Protein AF-A0ABD3J8M2-F1 (afdb_monomer_lite)

Organism: Eucalyptus globulus (NCBI:txid34317)

Structure (mmCIF, N/CA/C/O backbone):
data_AF-A0ABD3J8M2-F1
#
_entry.id   AF-A0ABD3J8M2-F1
#
loop_
_atom_site.group_PDB
_atom_site.id
_atom_site.type_symbol
_atom_site.label_atom_id
_atom_site.label_alt_id
_atom_site.label_comp_id
_atom_site.label_asym_id
_atom_site.label_entity_id
_atom_site.label_seq_id
_atom_site.pdbx_PDB_ins_code
_atom_site.Cartn_x
_atom_site.Cartn_y
_atom_site.Cartn_z
_atom_site.occupancy
_atom_site.B_iso_or_equiv
_atom_site.auth_seq_id
_atom_site.auth_comp_id
_atom_site.auth_asym_id
_atom_site.auth_atom_id
_atom_site.pdbx_PDB_model_num
ATOM 1 N N . MET A 1 1 ? -14.247 -2.137 -22.113 1.00 40.03 1 MET A N 1
ATOM 2 C CA . MET A 1 1 ? -12.900 -1.775 -21.619 1.00 40.03 1 MET A CA 1
ATOM 3 C C . MET A 1 1 ? -12.803 -2.331 -20.205 1.00 40.03 1 MET A C 1
ATOM 5 O O . MET A 1 1 ? -13.602 -1.915 -19.379 1.00 40.03 1 MET A O 1
ATOM 9 N N . LEU A 1 2 ? -11.979 -3.353 -19.952 1.00 41.72 2 LEU A N 1
ATOM 10 C CA . LEU A 1 2 ? -11.816 -3.893 -18.592 1.00 41.72 2 LEU A CA 1
ATOM 11 C C . LEU A 1 2 ? -11.031 -2.890 -17.732 1.00 41.72 2 LEU A C 1
ATOM 13 O O . LEU A 1 2 ? -10.096 -2.266 -18.231 1.00 41.72 2 LEU A O 1
ATOM 17 N N . CYS A 1 3 ? -11.416 -2.726 -16.464 1.00 43.94 3 CYS A N 1
ATOM 18 C CA . CYS A 1 3 ? -10.732 -1.823 -15.540 1.00 43.94 3 CYS A CA 1
ATOM 19 C C . CYS A 1 3 ? -9.310 -2.361 -15.240 1.00 43.94 3 CYS A C 1
ATOM 21 O O . CYS A 1 3 ? -9.175 -3.529 -14.864 1.00 43.94 3 CYS A O 1
ATOM 23 N N . PRO A 1 4 ? -8.241 -1.563 -15.442 1.00 60.06 4 PRO A N 1
ATOM 24 C CA . PRO A 1 4 ? -6.855 -2.043 -15.398 1.00 60.06 4 PRO A CA 1
ATOM 25 C C . PRO A 1 4 ? -6.400 -2.563 -14.026 1.00 60.06 4 PRO A C 1
ATOM 27 O O . PRO A 1 4 ? -5.445 -3.334 -13.967 1.00 60.06 4 PRO A O 1
ATOM 30 N N . THR A 1 5 ? -7.084 -2.210 -12.935 1.00 59.75 5 THR A N 1
ATOM 31 C CA . THR A 1 5 ? -6.766 -2.704 -11.585 1.00 59.75 5 THR A CA 1
ATOM 32 C C . THR A 1 5 ? -7.003 -4.207 -11.430 1.00 59.75 5 THR A C 1
ATOM 34 O O . THR A 1 5 ? -6.180 -4.887 -10.818 1.00 59.75 5 THR A O 1
ATOM 37 N N . PHE A 1 6 ? -8.043 -4.766 -12.058 1.00 68.25 6 PHE A N 1
ATOM 38 C CA . PHE A 1 6 ? -8.320 -6.209 -11.986 1.00 68.25 6 PHE A CA 1
ATOM 39 C C . PHE A 1 6 ? -7.208 -7.056 -12.624 1.00 68.25 6 PHE A C 1
ATOM 41 O O . PHE A 1 6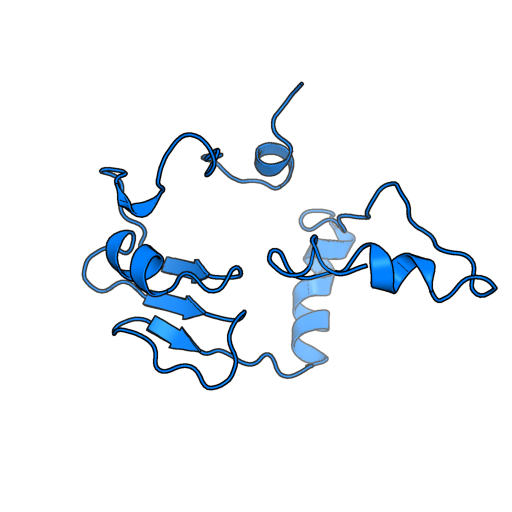 ? -6.958 -8.181 -12.205 1.00 68.25 6 PHE A O 1
ATOM 48 N N . ILE A 1 7 ? -6.481 -6.510 -13.606 1.00 73.50 7 ILE A N 1
ATOM 49 C CA . ILE A 1 7 ? -5.373 -7.208 -14.284 1.00 73.50 7 ILE A CA 1
ATOM 50 C C . ILE A 1 7 ? -4.165 -7.393 -13.347 1.00 73.50 7 ILE A C 1
ATOM 52 O O . ILE A 1 7 ? -3.350 -8.293 -13.553 1.00 73.50 7 ILE A O 1
ATOM 56 N N . LEU A 1 8 ? -4.058 -6.565 -12.305 1.00 88.50 8 LEU A N 1
ATOM 57 C CA . LEU A 1 8 ? -2.987 -6.622 -11.309 1.00 88.50 8 LEU A CA 1
ATOM 58 C C . LEU A 1 8 ? -3.353 -7.458 -10.075 1.00 88.50 8 LEU A C 1
ATOM 60 O O . LEU A 1 8 ? -2.525 -7.590 -9.179 1.00 88.50 8 LEU A O 1
ATOM 64 N N . GLY A 1 9 ? -4.551 -8.051 -10.057 1.00 90.81 9 GLY A N 1
ATOM 65 C CA . GLY A 1 9 ? -5.017 -8.903 -8.965 1.00 90.81 9 GLY A CA 1
ATOM 66 C C . GLY A 1 9 ? -5.825 -8.176 -7.892 1.00 90.81 9 GLY A C 1
ATOM 67 O O . GLY A 1 9 ? -5.928 -8.690 -6.789 1.00 90.81 9 GLY A O 1
ATOM 68 N N . ALA A 1 10 ? -6.382 -6.996 -8.184 1.00 92.88 10 ALA A N 1
ATOM 69 C CA . ALA A 1 10 ? -7.384 -6.400 -7.304 1.00 92.88 10 ALA A CA 1
ATOM 70 C C . ALA A 1 10 ? -8.715 -7.153 -7.444 1.00 92.88 10 ALA A C 1
ATOM 72 O O . ALA A 1 10 ? -9.244 -7.242 -8.551 1.00 92.88 10 ALA A O 1
ATOM 73 N N . ASP A 1 11 ? -9.268 -7.644 -6.335 1.00 93.12 11 ASP A N 1
ATOM 74 C CA . ASP A 1 11 ? -10.581 -8.305 -6.309 1.00 93.12 11 ASP A CA 1
ATOM 75 C C . ASP A 1 11 ? -11.745 -7.305 -6.397 1.00 93.12 11 ASP A C 1
ATOM 77 O O . ASP A 1 11 ? -12.813 -7.625 -6.918 1.00 93.12 11 ASP A O 1
ATOM 81 N N . LEU A 1 12 ? -11.523 -6.068 -5.936 1.00 91.31 12 LEU A N 1
ATOM 82 C CA . LEU A 1 12 ? -12.481 -4.965 -5.979 1.00 91.31 12 LEU A CA 1
ATOM 83 C C . LEU A 1 12 ? -11.821 -3.705 -6.557 1.00 91.31 12 LEU A C 1
ATOM 85 O O . LEU A 1 12 ? -10.872 -3.160 -5.997 1.00 91.31 12 LEU A O 1
ATOM 89 N N . GLY A 1 13 ? -12.339 -3.221 -7.688 1.00 91.44 13 GLY A N 1
ATOM 90 C CA . GLY A 1 13 ? -11.934 -1.949 -8.288 1.00 91.44 13 GLY A CA 1
ATOM 91 C C . GLY A 1 13 ? -12.910 -0.825 -7.938 1.00 91.44 13 GLY A C 1
ATOM 92 O O . GLY A 1 13 ? -14.067 -0.881 -8.349 1.00 91.44 13 GLY A O 1
ATOM 93 N N . ILE A 1 14 ? -12.439 0.209 -7.236 1.00 91.31 14 ILE A N 1
ATOM 94 C CA . ILE A 1 14 ? -13.250 1.369 -6.832 1.00 91.31 14 ILE A CA 1
ATOM 95 C C . ILE A 1 14 ? -12.908 2.575 -7.714 1.00 91.31 14 ILE A C 1
ATOM 97 O O . ILE A 1 14 ? -11.751 2.980 -7.819 1.00 91.31 14 ILE A O 1
ATOM 101 N N . ASP A 1 15 ? -13.928 3.169 -8.335 1.00 92.69 15 ASP A N 1
ATOM 102 C CA . ASP A 1 15 ? -13.811 4.462 -9.010 1.00 92.69 15 ASP A CA 1
ATOM 103 C C . ASP A 1 15 ? -14.022 5.589 -7.991 1.00 92.69 15 ASP A C 1
ATOM 105 O O . ASP A 1 15 ? -15.156 5.956 -7.666 1.00 92.69 15 ASP A O 1
ATOM 109 N N . TYR A 1 16 ? -12.913 6.140 -7.495 1.00 90.88 16 TYR A N 1
ATOM 110 C CA . TYR A 1 16 ? -12.904 7.179 -6.460 1.00 90.88 16 TYR A CA 1
ATOM 111 C C . TYR A 1 16 ? -13.566 8.498 -6.896 1.00 90.88 16 TYR A C 1
ATOM 113 O O . TYR A 1 16 ? -13.812 9.362 -6.060 1.00 90.88 16 TYR A O 1
ATOM 121 N N . THR A 1 17 ? -13.847 8.682 -8.193 1.00 93.81 17 THR A N 1
ATOM 122 C CA . THR A 1 17 ? -14.561 9.870 -8.700 1.00 93.81 17 THR A CA 1
ATOM 123 C C . THR A 1 17 ? -16.074 9.770 -8.529 1.00 93.81 17 THR A C 1
ATOM 125 O O . THR A 1 17 ? -16.780 10.766 -8.675 1.00 93.81 17 THR A O 1
ATOM 128 N N . LYS A 1 18 ? -16.578 8.569 -8.227 1.00 94.88 18 LYS A N 1
ATOM 129 C CA . LYS A 1 18 ? -18.009 8.276 -8.093 1.00 94.88 18 LYS A CA 1
ATOM 130 C C . LYS A 1 18 ? -18.388 7.830 -6.692 1.00 94.88 18 LYS A C 1
ATOM 132 O O . LYS A 1 18 ? -19.501 8.103 -6.259 1.00 94.88 18 LYS A O 1
ATOM 137 N N . VAL A 1 19 ? -17.494 7.107 -6.020 1.00 93.50 19 VAL A N 1
ATOM 138 C CA . VAL A 1 19 ? -17.751 6.519 -4.706 1.00 93.50 19 VAL A CA 1
ATOM 139 C C . VAL A 1 19 ? -16.562 6.780 -3.795 1.00 93.50 19 VAL A C 1
ATOM 141 O O . VAL A 1 19 ? -15.411 6.574 -4.175 1.00 93.50 19 VAL A O 1
ATOM 144 N N . ASN A 1 20 ? -16.860 7.206 -2.575 1.00 94.44 20 ASN A N 1
ATOM 145 C CA . ASN A 1 20 ? -15.891 7.346 -1.501 1.00 94.44 20 ASN A CA 1
ATOM 146 C C . ASN A 1 20 ? -15.607 5.973 -0.888 1.00 94.44 20 ASN A C 1
ATOM 148 O O . ASN A 1 20 ? -16.527 5.280 -0.455 1.00 94.44 20 ASN A O 1
ATOM 152 N N . PHE A 1 21 ? -14.340 5.568 -0.851 1.00 94.81 21 PHE A N 1
ATOM 153 C CA . PHE A 1 21 ? -13.962 4.246 -0.348 1.00 94.81 21 PHE A CA 1
ATOM 154 C C . PHE A 1 21 ? -14.191 4.108 1.164 1.00 94.81 21 PHE A C 1
ATOM 156 O O . PHE A 1 21 ? -14.443 3.012 1.652 1.00 94.81 21 PHE A O 1
ATOM 163 N N . GLU A 1 22 ? -14.134 5.210 1.912 1.00 95.31 22 GLU A N 1
ATOM 164 C CA . GLU A 1 22 ? -14.361 5.225 3.356 1.00 95.31 22 GLU A CA 1
ATOM 165 C C . GLU A 1 22 ? -15.827 5.000 3.751 1.00 95.31 22 GLU A C 1
ATOM 167 O O . GLU A 1 22 ? -16.098 4.524 4.857 1.00 95.31 22 GLU A O 1
ATOM 172 N N . ASP A 1 23 ? -16.751 5.294 2.833 1.00 95.75 23 ASP A N 1
ATOM 173 C CA . ASP A 1 23 ? -18.195 5.151 3.027 1.00 95.75 23 ASP A CA 1
ATOM 174 C C . ASP A 1 23 ? -18.677 3.723 2.718 1.00 95.75 23 ASP A C 1
ATOM 176 O O . ASP A 1 23 ? -19.845 3.390 2.934 1.00 95.75 23 ASP A O 1
ATOM 180 N N . LEU A 1 24 ? -17.787 2.852 2.228 1.00 94.31 24 LEU A N 1
ATOM 181 C CA . LEU A 1 24 ? -18.114 1.451 2.004 1.00 94.31 24 LEU A CA 1
ATOM 182 C C . LEU A 1 24 ? -18.387 0.736 3.341 1.00 94.31 24 LEU A C 1
ATOM 184 O O . LEU A 1 24 ? -17.709 0.997 4.345 1.00 94.31 24 LEU A O 1
ATOM 188 N N . PRO A 1 25 ? -19.372 -0.186 3.366 1.00 94.44 25 PRO A N 1
ATOM 189 C CA . PRO A 1 25 ? -19.675 -0.973 4.559 1.00 94.44 25 PRO A CA 1
ATOM 190 C C . PRO A 1 25 ? -18.559 -1.974 4.880 1.00 94.44 25 PRO A C 1
ATOM 192 O O . PRO A 1 25 ? -18.356 -2.321 6.041 1.00 94.44 25 PRO A O 1
ATOM 195 N N . GLU A 1 26 ? -17.838 -2.429 3.856 1.00 94.75 26 GLU A N 1
ATOM 196 C CA . GLU A 1 26 ? -16.669 -3.286 3.997 1.00 94.75 26 GLU A CA 1
ATOM 197 C C . GLU A 1 26 ? -15.495 -2.494 4.585 1.00 94.75 26 GLU A C 1
ATOM 199 O O . GLU A 1 26 ? -15.220 -1.365 4.172 1.00 94.75 26 GLU A O 1
ATOM 204 N N . LYS A 1 27 ? -14.818 -3.090 5.570 1.00 96.31 27 LYS A N 1
ATOM 205 C CA . LYS A 1 27 ? -13.625 -2.536 6.218 1.00 96.31 27 LYS A CA 1
ATOM 206 C C . LYS A 1 27 ? -12.450 -3.479 6.008 1.00 96.31 27 LYS A C 1
ATOM 208 O O . LYS A 1 27 ? -12.639 -4.689 5.937 1.00 96.31 27 LYS A O 1
ATOM 213 N N . PHE A 1 28 ? -11.249 -2.916 5.936 1.00 97.00 28 PHE A N 1
ATOM 214 C CA . PHE A 1 28 ? -10.035 -3.652 5.583 1.00 97.00 28 PHE A CA 1
ATOM 215 C C . PHE A 1 28 ? -9.096 -3.790 6.779 1.00 97.00 28 PHE A C 1
ATOM 217 O O . PHE A 1 28 ? -8.915 -2.840 7.537 1.00 97.00 28 PHE A O 1
ATOM 224 N N . ASP A 1 29 ? -8.441 -4.942 6.929 1.00 97.94 29 ASP A N 1
ATOM 225 C CA . ASP A 1 29 ? -7.454 -5.156 8.000 1.00 97.94 29 ASP A CA 1
ATOM 226 C C . ASP A 1 29 ? -6.228 -4.241 7.851 1.00 97.94 29 ASP A C 1
ATOM 228 O O . ASP A 1 29 ? -5.624 -3.805 8.834 1.00 97.94 29 ASP A O 1
ATOM 232 N N . VAL A 1 30 ? -5.859 -3.934 6.604 1.00 97.75 30 VAL A N 1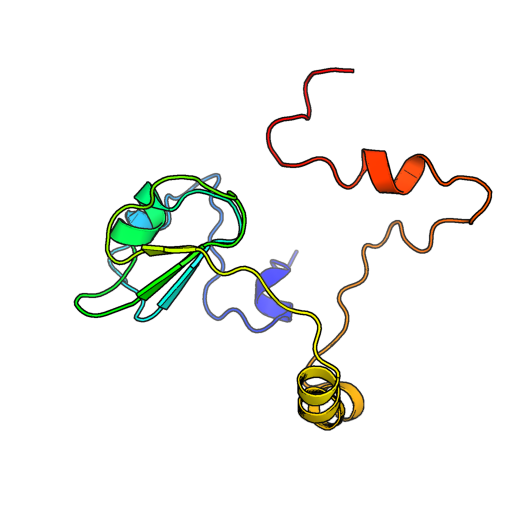
ATOM 233 C CA . VAL A 1 30 ? -4.738 -3.057 6.263 1.00 97.75 30 VAL A CA 1
ATOM 234 C C . VAL A 1 30 ? -5.158 -2.095 5.160 1.00 97.75 30 VAL A C 1
ATOM 236 O O . VAL A 1 30 ? -5.666 -2.522 4.124 1.00 97.75 30 VAL A O 1
ATOM 239 N N . VAL A 1 31 ? -4.884 -0.805 5.349 1.00 97.81 31 VAL A N 1
ATOM 240 C CA . VAL A 1 31 ? -5.020 0.221 4.306 1.00 97.81 31 VAL A CA 1
ATOM 241 C C . VAL A 1 31 ? -3.634 0.761 3.967 1.00 97.81 31 VAL A C 1
ATOM 243 O O . VAL A 1 31 ? -2.919 1.242 4.843 1.00 97.81 31 VAL A O 1
ATOM 246 N N . TYR A 1 32 ? -3.238 0.670 2.698 1.00 97.69 32 TYR A N 1
ATOM 247 C CA . TYR A 1 32 ? -1.964 1.199 2.207 1.00 97.69 32 TYR A CA 1
ATOM 248 C C . TYR A 1 32 ? -2.219 2.480 1.405 1.00 97.69 32 TYR A C 1
ATOM 250 O O . TYR A 1 32 ? -2.681 2.419 0.265 1.00 97.69 32 TYR A O 1
ATOM 258 N N . ASP A 1 33 ? -1.950 3.634 2.010 1.00 96.62 33 ASP A N 1
ATOM 259 C CA . ASP A 1 33 ? -2.169 4.950 1.420 1.00 96.62 33 ASP A CA 1
ATOM 260 C C . ASP A 1 33 ? -0.937 5.418 0.632 1.00 96.62 33 ASP A C 1
ATOM 262 O O . ASP A 1 33 ? 0.139 5.683 1.176 1.00 96.62 33 ASP A O 1
ATOM 266 N N . ALA A 1 34 ? -1.113 5.498 -0.686 1.00 95.69 34 ALA A N 1
ATOM 267 C CA . ALA A 1 34 ? -0.128 6.013 -1.632 1.00 95.69 34 ALA A CA 1
ATOM 268 C C . ALA A 1 34 ? -0.564 7.347 -2.273 1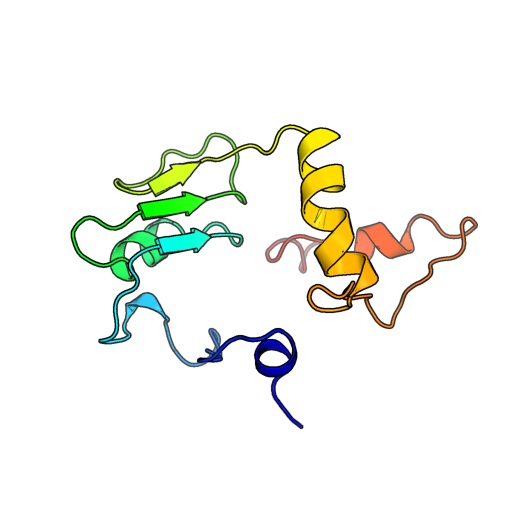.00 95.69 34 ALA A C 1
ATOM 270 O O . ALA A 1 34 ? 0.002 7.752 -3.289 1.00 95.69 34 ALA A O 1
ATOM 271 N N . VAL A 1 35 ? -1.587 8.005 -1.714 1.00 94.69 35 VAL A N 1
ATOM 272 C CA . VAL A 1 35 ? -2.189 9.248 -2.222 1.00 94.69 35 VAL A CA 1
ATOM 273 C C . VAL A 1 35 ? -2.044 10.406 -1.227 1.00 94.69 35 VAL A C 1
ATOM 275 O O . VAL A 1 35 ? -1.921 11.544 -1.678 1.00 94.69 35 VAL A O 1
ATOM 278 N N . GLY A 1 36 ? -2.029 10.146 0.085 1.00 94.62 36 GLY A N 1
ATOM 279 C CA . GLY A 1 36 ? -1.964 11.183 1.127 1.00 94.62 36 GLY A CA 1
ATOM 280 C C . GLY A 1 36 ? -3.333 11.556 1.694 1.00 94.62 36 GLY A C 1
ATOM 281 O O . GLY A 1 36 ? -3.619 12.726 1.942 1.00 94.62 36 GLY A O 1
ATOM 282 N N . GLN A 1 37 ? -4.233 10.583 1.834 1.00 94.69 37 GLN A N 1
ATOM 283 C CA . GLN A 1 37 ? -5.604 10.766 2.317 1.00 94.69 37 GLN A CA 1
ATOM 284 C C . GLN A 1 37 ? -5.858 9.979 3.607 1.00 94.69 37 GLN A C 1
ATOM 286 O O . GLN A 1 37 ? -6.930 9.401 3.813 1.00 94.69 37 GLN A O 1
ATOM 291 N N . SER A 1 38 ? -4.891 10.020 4.517 1.00 94.88 38 SER A N 1
ATOM 292 C CA . SER A 1 38 ? -4.856 9.233 5.752 1.00 94.88 38 SER A CA 1
ATOM 293 C C . SER A 1 38 ? -6.097 9.433 6.632 1.00 94.88 38 SER A C 1
ATOM 295 O O . SER A 1 38 ? -6.586 8.482 7.234 1.00 94.88 38 SER A O 1
ATOM 297 N N . GLU A 1 39 ? -6.679 10.639 6.655 1.00 95.44 39 GLU A N 1
ATOM 298 C CA . GLU A 1 39 ? -7.940 10.935 7.363 1.00 95.44 39 GLU A CA 1
ATOM 299 C C . GLU A 1 39 ? -9.144 10.132 6.845 1.00 95.44 39 GLU A C 1
ATOM 301 O O . GLU A 1 39 ? -10.073 9.826 7.597 1.00 95.44 39 GLU A O 1
ATOM 306 N N . ARG A 1 40 ? -9.144 9.792 5.554 1.00 96.19 40 ARG A N 1
ATOM 307 C CA . ARG A 1 40 ? -10.147 8.919 4.933 1.00 96.19 40 ARG A CA 1
ATOM 308 C C . ARG A 1 40 ? -9.762 7.454 5.132 1.00 96.19 40 ARG A C 1
ATOM 310 O O . ARG A 1 40 ? -10.618 6.641 5.467 1.00 96.19 40 ARG A O 1
ATOM 317 N N . ALA A 1 41 ? -8.474 7.128 5.014 1.00 96.62 41 ALA A N 1
ATOM 318 C CA . ALA A 1 41 ? -7.950 5.776 5.208 1.00 96.62 41 ALA A CA 1
ATOM 319 C C . ALA A 1 41 ? -8.291 5.191 6.592 1.00 96.62 41 ALA A C 1
ATOM 321 O O . ALA A 1 41 ? -8.752 4.053 6.677 1.00 96.62 41 ALA A O 1
ATOM 322 N N . VAL A 1 42 ? -8.172 5.976 7.670 1.00 97.31 42 VAL A N 1
ATOM 323 C CA . VAL A 1 42 ? -8.518 5.521 9.035 1.00 97.31 42 VAL A CA 1
ATOM 324 C C . VAL A 1 42 ? -10.006 5.218 9.237 1.00 97.31 42 VAL A C 1
ATOM 326 O O . VAL A 1 42 ? -10.363 4.532 10.186 1.00 97.31 42 VAL A O 1
ATOM 329 N N . LYS A 1 43 ? -10.890 5.686 8.351 1.00 97.25 43 LYS A N 1
ATOM 330 C CA . LYS A 1 43 ? -12.325 5.347 8.375 1.00 97.25 43 LYS A CA 1
ATOM 331 C C . LYS A 1 43 ? -12.637 4.062 7.599 1.00 97.25 43 LYS A C 1
ATOM 333 O O . LYS A 1 43 ? -13.708 3.478 7.772 1.00 97.25 43 LYS A O 1
ATOM 338 N N . ALA A 1 44 ? -11.725 3.633 6.727 1.00 97.00 44 ALA A N 1
ATOM 339 C CA . ALA A 1 44 ? -11.848 2.420 5.922 1.00 97.00 44 ALA A CA 1
ATOM 340 C C . ALA A 1 44 ? -11.210 1.188 6.592 1.00 97.00 44 ALA A C 1
ATOM 342 O O . ALA A 1 44 ? -11.477 0.060 6.178 1.00 97.00 44 ALA A O 1
ATOM 343 N N . VAL A 1 45 ? -10.384 1.388 7.624 1.00 97.56 45 VAL A N 1
ATOM 344 C CA . VAL A 1 45 ? -9.720 0.298 8.349 1.00 97.56 45 VAL A CA 1
ATOM 345 C C . VAL A 1 45 ? -10.661 -0.367 9.361 1.00 97.56 45 VAL A C 1
ATOM 347 O O . VAL A 1 45 ? -11.492 0.287 9.994 1.00 97.56 45 VAL A O 1
ATOM 350 N N . ALA A 1 46 ? -10.540 -1.682 9.511 1.00 97.44 46 ALA A N 1
ATOM 351 C CA . ALA A 1 46 ? -11.262 -2.461 10.507 1.00 97.44 46 ALA A CA 1
ATOM 352 C C . ALA A 1 46 ? -10.708 -2.214 11.928 1.00 97.44 46 ALA A C 1
ATOM 354 O O . ALA A 1 46 ? -9.551 -1.804 12.085 1.00 97.44 46 ALA A O 1
ATOM 355 N N . PRO A 1 47 ? -11.493 -2.478 12.992 1.00 96.25 47 PRO A N 1
ATOM 356 C CA . PRO A 1 47 ? -11.000 -2.392 14.364 1.00 9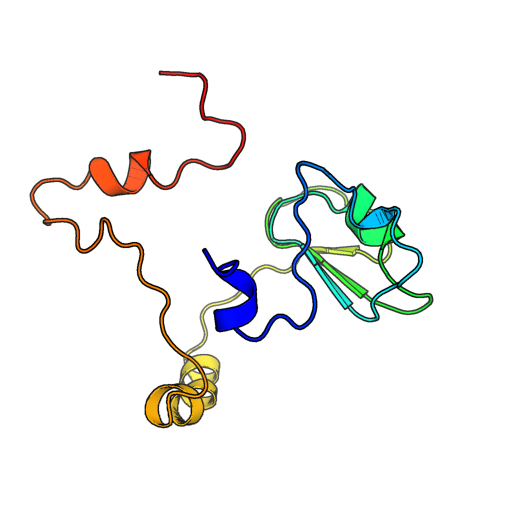6.25 47 PRO A CA 1
ATOM 357 C C . PRO A 1 47 ? -9.751 -3.259 14.583 1.00 96.25 47 PRO A C 1
ATOM 359 O O . PRO A 1 47 ? -9.766 -4.455 14.308 1.00 96.25 47 PRO A O 1
ATOM 362 N N . GLY A 1 48 ? -8.674 -2.657 15.095 1.00 95.75 48 GLY A N 1
ATOM 363 C CA . GLY A 1 48 ? -7.385 -3.334 15.302 1.00 95.75 48 GLY A CA 1
ATOM 364 C C . GLY A 1 48 ? -6.497 -3.439 14.055 1.00 95.75 48 GLY A C 1
ATOM 365 O O . GLY A 1 48 ? -5.386 -3.956 14.155 1.00 95.75 48 GLY A O 1
ATOM 366 N N . GLY A 1 49 ? -6.954 -2.939 12.905 1.00 97.19 49 GLY A N 1
ATOM 367 C CA . GLY A 1 49 ? -6.171 -2.891 11.675 1.00 97.19 49 GLY A CA 1
ATOM 368 C C . GLY A 1 49 ? -5.115 -1.782 11.655 1.00 97.19 49 GLY A C 1
ATOM 369 O O . GLY A 1 49 ? -4.928 -1.036 12.618 1.00 97.19 49 GLY A O 1
ATOM 370 N N . SER A 1 50 ? -4.395 -1.680 10.538 1.00 97.44 50 SER A N 1
ATOM 371 C CA . SER A 1 50 ? -3.286 -0.730 10.361 1.00 97.44 50 SER A CA 1
ATOM 372 C C . SER A 1 50 ? -3.428 0.106 9.096 1.00 97.44 50 SER A C 1
ATOM 374 O O . SER A 1 50 ? -3.848 -0.394 8.053 1.00 97.44 50 SER A O 1
ATOM 376 N N . VAL A 1 51 ? -3.013 1.371 9.170 1.00 98.06 51 VAL A N 1
ATOM 377 C CA . VAL A 1 51 ? -2.922 2.255 8.002 1.00 98.06 51 VAL A CA 1
ATOM 378 C C . VAL A 1 51 ? -1.460 2.639 7.779 1.00 98.06 51 VAL A C 1
ATOM 380 O O . VAL A 1 51 ? -0.810 3.169 8.678 1.00 98.06 51 VAL A O 1
ATOM 383 N N . VAL A 1 52 ? -0.938 2.358 6.586 1.00 97.81 52 VAL A N 1
ATOM 384 C CA . VAL A 1 52 ? 0.447 2.658 6.196 1.00 97.81 52 VAL A CA 1
ATOM 385 C C . VAL A 1 52 ? 0.431 3.764 5.151 1.00 97.81 52 VAL A C 1
ATOM 387 O O . VAL A 1 52 ? -0.116 3.564 4.075 1.00 97.81 52 VAL A O 1
ATOM 390 N N . GLU A 1 53 ? 1.040 4.906 5.452 1.00 96.69 53 GLU A N 1
ATOM 391 C CA . GLU A 1 53 ? 1.094 6.084 4.576 1.00 96.69 53 GLU A CA 1
ATOM 392 C C . GLU A 1 53 ? 2.503 6.264 3.991 1.00 96.69 53 GLU A C 1
ATOM 394 O O . GLU A 1 53 ? 3.493 6.178 4.725 1.00 96.69 53 GLU A O 1
ATOM 399 N N . ILE A 1 54 ? 2.607 6.546 2.687 1.00 96.25 54 ILE A N 1
ATOM 400 C CA . ILE A 1 54 ? 3.899 6.816 2.022 1.00 96.25 54 ILE A CA 1
ATOM 401 C C . ILE A 1 54 ? 3.941 8.121 1.215 1.00 96.25 54 ILE A C 1
ATOM 403 O O . ILE A 1 54 ? 5.007 8.467 0.700 1.00 96.25 54 ILE A O 1
ATOM 407 N N . ALA A 1 55 ? 2.823 8.840 1.067 1.00 93.88 55 ALA A N 1
ATOM 408 C CA . ALA A 1 55 ? 2.766 10.000 0.176 1.00 93.88 55 ALA A CA 1
ATOM 409 C C . ALA A 1 55 ? 3.249 11.298 0.840 1.00 93.88 55 ALA A C 1
ATOM 411 O O . ALA A 1 55 ? 3.970 12.081 0.219 1.00 93.88 55 ALA A O 1
ATOM 412 N N . GLU A 1 56 ? 2.877 11.530 2.101 1.00 89.88 56 GLU A N 1
ATOM 413 C CA . GLU A 1 56 ? 3.122 12.802 2.786 1.00 89.88 56 GLU A CA 1
ATOM 414 C C . GLU A 1 56 ? 4.189 12.668 3.879 1.00 89.88 56 GLU A C 1
ATOM 416 O O . GLU A 1 56 ? 3.956 12.146 4.968 1.00 89.88 56 GLU A O 1
ATOM 421 N N . TYR A 1 57 ? 5.390 13.171 3.584 1.00 85.06 57 TYR A N 1
ATOM 422 C CA . TYR A 1 57 ? 6.509 13.193 4.524 1.00 85.06 57 TYR A CA 1
ATOM 423 C C . TYR A 1 57 ? 6.274 14.232 5.634 1.00 85.06 57 TYR A C 1
ATOM 425 O O . TYR A 1 57 ? 5.911 15.369 5.343 1.00 85.06 57 TYR A O 1
ATOM 433 N N . GLN A 1 58 ? 6.531 13.856 6.894 1.00 83.31 58 GLN A N 1
ATOM 434 C CA . GLN A 1 58 ? 6.450 14.725 8.088 1.00 83.31 58 GLN A CA 1
ATOM 435 C C . GLN A 1 58 ? 5.061 15.289 8.442 1.00 83.31 58 GLN A C 1
ATOM 437 O O . GLN A 1 58 ? 4.966 16.157 9.310 1.00 83.31 58 GLN A O 1
ATOM 442 N N . LYS A 1 59 ? 3.980 14.795 7.835 1.00 88.38 59 LYS A N 1
ATOM 443 C CA . LYS A 1 59 ? 2.623 15.139 8.268 1.00 88.38 59 LYS A CA 1
ATOM 444 C C . LYS A 1 59 ? 2.255 14.369 9.538 1.00 88.38 59 LYS A C 1
ATOM 446 O O . LYS A 1 59 ? 2.603 13.199 9.684 1.00 88.38 59 LYS A O 1
ATOM 451 N N . GLU A 1 60 ? 1.543 15.025 10.449 1.00 93.31 60 GLU A N 1
ATOM 452 C CA . GLU A 1 60 ? 0.923 14.354 11.591 1.00 93.31 60 GLU A CA 1
ATOM 453 C C . GLU A 1 60 ? -0.237 13.478 11.103 1.00 93.31 60 GLU A C 1
ATOM 455 O O . GLU A 1 60 ? -1.125 13.950 10.391 1.00 93.31 60 GLU A O 1
ATOM 460 N N . LEU A 1 61 ? -0.204 12.192 11.452 1.00 94.94 61 LEU A N 1
ATOM 461 C CA . LEU A 1 61 ? -1.167 11.212 10.964 1.00 94.94 61 LEU A CA 1
ATOM 462 C C . LEU A 1 61 ? -2.165 10.827 12.061 1.00 94.94 61 LEU A C 1
ATOM 464 O O . LEU A 1 61 ? -1.764 10.632 13.211 1.00 94.94 61 LEU A O 1
ATOM 468 N N . PRO A 1 62 ? -3.455 10.669 11.722 1.00 95.62 62 PRO A N 1
ATOM 469 C CA . PRO A 1 62 ? -4.447 10.195 12.675 1.00 95.62 62 PRO A CA 1
ATOM 470 C C . PRO A 1 62 ? -4.167 8.729 13.049 1.00 95.62 62 PRO A C 1
ATOM 472 O O . PRO A 1 62 ? -4.015 7.900 12.151 1.00 95.62 62 PRO A O 1
ATOM 475 N N . PRO A 1 63 ? -4.150 8.346 14.339 1.00 94.25 63 PRO A N 1
ATOM 476 C CA . PRO A 1 63 ? -4.074 6.939 14.725 1.00 94.25 63 PRO A CA 1
ATOM 477 C C . PRO A 1 63 ? -5.240 6.125 14.120 1.00 94.25 63 PRO A C 1
ATOM 479 O O . PRO A 1 63 ? -6.362 6.633 14.075 1.00 94.25 63 PRO A O 1
ATOM 482 N N . PRO A 1 64 ? -5.025 4.871 13.674 1.00 96.19 64 PRO A N 1
ATOM 483 C CA . PRO A 1 64 ? -3.803 4.068 13.794 1.00 96.19 64 PRO A CA 1
ATOM 484 C C . PRO A 1 64 ? -2.813 4.230 12.619 1.00 96.19 64 PRO A C 1
ATOM 486 O O . PRO A 1 64 ? -1.991 3.341 12.394 1.00 96.19 64 PRO A O 1
ATOM 489 N N . ALA A 1 65 ? -2.893 5.310 11.836 1.00 97.19 65 ALA A N 1
ATOM 490 C CA . ALA A 1 65 ? -2.001 5.517 10.701 1.00 97.19 65 ALA A CA 1
ATOM 491 C C . ALA A 1 65 ? -0.577 5.891 11.119 1.00 97.19 65 ALA A C 1
ATOM 493 O O . ALA A 1 65 ? -0.360 6.634 12.077 1.00 97.19 65 ALA A O 1
ATOM 494 N N . PHE A 1 66 ? 0.400 5.401 10.359 1.00 96.06 66 PHE A N 1
ATOM 495 C CA . PHE A 1 66 ? 1.802 5.761 10.519 1.00 96.06 66 PHE A CA 1
ATOM 496 C C . PHE A 1 66 ? 2.503 5.876 9.164 1.00 96.06 66 PHE A C 1
ATOM 498 O O . PHE A 1 66 ? 2.144 5.214 8.187 1.00 96.06 66 PHE A O 1
ATOM 505 N N . PHE A 1 67 ? 3.523 6.730 9.117 1.00 96.38 67 PHE A N 1
ATOM 506 C CA . PHE A 1 67 ? 4.297 6.978 7.911 1.00 96.38 67 PHE A CA 1
ATOM 507 C C . PHE A 1 67 ? 5.420 5.951 7.782 1.00 96.38 67 PHE A C 1
ATOM 509 O O . PHE A 1 67 ? 6.127 5.668 8.753 1.00 96.38 67 PHE A O 1
ATOM 516 N N . PHE A 1 68 ? 5.626 5.431 6.574 1.00 94.88 68 PHE A N 1
ATOM 517 C CA . PHE A 1 68 ? 6.731 4.528 6.281 1.00 94.88 68 PHE A CA 1
ATOM 518 C C . PHE A 1 68 ? 7.627 5.084 5.175 1.00 94.88 68 PHE A C 1
ATOM 520 O O . PHE A 1 68 ? 7.209 5.265 4.034 1.00 94.88 68 PHE A O 1
ATOM 527 N N . GLN A 1 69 ? 8.908 5.273 5.491 1.00 94.06 69 GLN A N 1
ATOM 528 C CA . GLN A 1 69 ? 9.922 5.598 4.495 1.00 94.06 69 GLN A CA 1
ATOM 529 C C . GLN A 1 69 ? 10.684 4.339 4.093 1.00 94.06 69 GLN A C 1
ATOM 531 O O . GLN A 1 69 ? 11.364 3.719 4.910 1.00 94.06 69 GLN A O 1
ATOM 536 N N . ALA A 1 70 ? 10.595 3.965 2.817 1.00 92.44 70 ALA A N 1
ATOM 537 C CA . ALA A 1 70 ? 11.307 2.802 2.313 1.00 92.44 70 ALA A CA 1
ATOM 538 C C . ALA A 1 70 ? 12.823 3.053 2.255 1.00 92.44 70 ALA A C 1
ATOM 540 O O . ALA A 1 70 ? 13.290 3.997 1.616 1.00 92.44 70 ALA A O 1
ATOM 541 N N . THR A 1 71 ? 13.594 2.146 2.851 1.00 94.25 71 THR A N 1
ATOM 542 C CA . THR A 1 71 ? 15.050 2.086 2.686 1.00 94.25 71 THR A CA 1
ATOM 543 C C . THR A 1 71 ? 15.388 1.100 1.573 1.00 94.25 71 THR A C 1
ATOM 545 O O . THR A 1 71 ? 14.936 -0.045 1.591 1.00 94.25 71 THR A O 1
ATOM 548 N N . SER A 1 72 ? 16.188 1.532 0.597 1.00 93.12 72 SER A N 1
ATOM 549 C CA . SER A 1 72 ? 16.627 0.663 -0.501 1.00 93.12 72 SER A CA 1
ATOM 550 C C . SER A 1 72 ? 17.491 -0.487 0.024 1.00 93.12 72 SER A C 1
ATOM 552 O O . SER A 1 72 ? 18.528 -0.256 0.646 1.00 93.12 72 SER A O 1
ATOM 554 N N . ASP A 1 73 ? 17.072 -1.726 -0.240 1.00 94.50 73 ASP A N 1
ATOM 555 C CA . ASP A 1 73 ? 17.734 -2.932 0.252 1.00 94.50 73 ASP A CA 1
ATOM 556 C C . ASP A 1 73 ? 17.829 -4.026 -0.826 1.00 94.50 73 ASP A C 1
ATOM 558 O O . ASP A 1 73 ? 16.849 -4.464 -1.439 1.00 94.50 73 ASP A O 1
ATOM 562 N N . ARG A 1 74 ? 19.051 -4.533 -1.018 1.00 94.69 74 ARG A N 1
ATOM 563 C CA . ARG A 1 74 ? 19.353 -5.622 -1.951 1.00 94.69 74 ARG A CA 1
ATOM 564 C C . ARG A 1 74 ? 18.681 -6.935 -1.552 1.00 94.69 74 ARG A C 1
ATOM 566 O O . ARG A 1 74 ? 18.351 -7.731 -2.434 1.00 94.69 74 ARG A O 1
ATOM 573 N N . LEU A 1 75 ? 18.529 -7.213 -0.256 1.00 96.56 75 LEU A N 1
ATOM 574 C CA . LEU A 1 75 ? 17.941 -8.472 0.208 1.00 96.56 75 LEU A CA 1
ATOM 575 C C . LEU A 1 75 ? 16.466 -8.556 -0.184 1.00 96.56 75 LEU A C 1
ATOM 577 O O . LEU A 1 75 ? 16.018 -9.615 -0.622 1.00 96.56 75 LEU A O 1
ATOM 581 N N . THR A 1 76 ? 15.749 -7.436 -0.137 1.00 95.25 76 THR A N 1
ATOM 582 C CA . THR A 1 76 ? 14.376 -7.326 -0.644 1.00 95.25 76 THR A CA 1
ATOM 583 C C . THR A 1 76 ? 14.282 -7.716 -2.124 1.00 95.25 76 THR A C 1
ATOM 585 O O . THR A 1 76 ? 13.483 -8.582 -2.481 1.00 95.25 76 THR A O 1
ATOM 588 N N . LEU A 1 77 ? 15.165 -7.201 -2.988 1.00 95.12 77 LEU A N 1
ATOM 589 C CA . LEU A 1 77 ? 15.195 -7.593 -4.408 1.00 95.12 77 LEU A CA 1
ATOM 590 C C . LEU A 1 77 ? 15.528 -9.079 -4.612 1.00 95.12 77 LEU A C 1
ATOM 592 O O . LEU A 1 77 ? 14.935 -9.734 -5.469 1.00 95.12 77 LEU A O 1
ATOM 596 N N . LYS A 1 78 ? 16.440 -9.645 -3.807 1.00 96.88 78 LYS A N 1
ATOM 597 C CA . LYS A 1 78 ? 16.733 -11.089 -3.844 1.00 96.88 78 LYS A CA 1
ATOM 598 C C . LYS A 1 78 ? 15.511 -11.931 -3.469 1.00 96.88 78 LYS A C 1
ATOM 600 O O . LYS A 1 78 ? 15.286 -12.956 -4.105 1.00 96.88 78 LYS A O 1
ATOM 605 N N . LYS A 1 79 ? 14.718 -11.496 -2.482 1.00 97.00 79 LYS A N 1
ATOM 606 C CA . LYS A 1 79 ? 13.459 -12.157 -2.095 1.00 97.00 79 LYS A CA 1
ATOM 607 C C . LYS A 1 79 ? 12.395 -12.064 -3.194 1.00 97.00 79 LYS A C 1
ATOM 609 O O . LYS A 1 79 ? 11.652 -13.019 -3.391 1.00 97.00 79 LYS A O 1
ATOM 614 N N . LEU A 1 80 ? 12.347 -10.954 -3.937 1.00 96.69 80 LEU A N 1
ATOM 615 C CA . LEU A 1 80 ? 11.396 -10.755 -5.039 1.00 96.69 80 LEU A CA 1
ATOM 616 C C . LEU A 1 80 ? 11.759 -11.529 -6.317 1.00 96.69 80 LEU A C 1
ATOM 618 O O . LEU A 1 80 ? 10.867 -11.886 -7.086 1.00 96.69 80 LEU A O 1
ATOM 622 N N . LYS A 1 81 ? 13.047 -11.828 -6.536 1.00 97.12 81 LYS A N 1
ATOM 623 C CA . LYS A 1 81 ? 13.570 -12.505 -7.736 1.00 97.12 81 LYS A CA 1
ATOM 624 C C . LYS A 1 81 ? 12.720 -13.689 -8.245 1.00 97.12 81 LYS A C 1
ATOM 626 O O . LYS A 1 81 ? 12.320 -13.630 -9.408 1.00 97.12 81 LYS A O 1
ATOM 631 N N . PRO A 1 82 ? 12.387 -14.724 -7.446 1.00 97.88 82 PRO A N 1
ATOM 632 C CA . PRO A 1 82 ? 11.622 -15.867 -7.954 1.00 97.88 82 PRO A CA 1
ATOM 633 C C . PRO A 1 82 ? 10.221 -15.488 -8.463 1.00 97.88 82 PRO A C 1
ATOM 635 O O . PRO A 1 82 ? 9.709 -16.112 -9.392 1.00 97.88 82 PRO A O 1
ATOM 638 N N . PHE A 1 83 ? 9.591 -14.450 -7.905 1.00 96.88 83 PHE A N 1
ATOM 639 C CA . PHE A 1 83 ? 8.274 -13.976 -8.346 1.00 96.88 83 PHE A CA 1
ATOM 640 C C . PHE A 1 83 ? 8.343 -13.205 -9.666 1.00 96.88 83 PHE A C 1
ATOM 642 O O . PHE A 1 83 ? 7.419 -13.298 -10.477 1.00 96.88 83 PHE A O 1
ATOM 649 N N . LEU A 1 84 ? 9.446 -12.486 -9.890 1.00 96.25 84 LEU A N 1
ATOM 650 C CA . LEU A 1 84 ? 9.727 -11.790 -11.145 1.00 96.25 84 LEU A CA 1
ATOM 651 C C . LEU A 1 84 ? 10.043 -12.790 -12.267 1.00 96.25 84 LEU A C 1
ATOM 653 O O . LEU A 1 84 ? 9.467 -12.705 -13.350 1.00 96.25 84 LEU A O 1
ATOM 657 N N . GLU A 1 85 ? 10.898 -13.781 -11.996 1.00 97.12 85 GLU A N 1
ATOM 658 C CA . GLU A 1 85 ? 11.275 -14.819 -12.970 1.00 97.12 85 GLU A CA 1
ATOM 659 C C . GLU A 1 85 ? 10.086 -15.718 -13.340 1.00 97.12 85 GLU A C 1
ATOM 661 O O . GLU A 1 85 ? 9.886 -16.031 -14.513 1.00 97.12 85 GLU A O 1
ATOM 666 N N . SER A 1 86 ? 9.237 -16.064 -12.364 1.00 97.25 86 SER A N 1
ATOM 667 C CA . SER A 1 86 ? 7.997 -16.822 -12.603 1.00 97.25 86 SER A CA 1
ATOM 668 C C . SER A 1 86 ? 6.845 -15.986 -13.170 1.00 97.25 86 SER A C 1
ATOM 670 O O . SER A 1 86 ? 5.775 -16.531 -13.438 1.00 97.25 86 SER A O 1
ATOM 672 N N . ARG A 1 87 ? 7.034 -14.672 -13.365 1.00 93.19 87 ARG A N 1
ATOM 673 C CA . ARG A 1 87 ? 6.015 -13.720 -13.846 1.00 93.19 87 ARG A CA 1
ATOM 674 C C . ARG A 1 87 ? 4.747 -13.639 -12.986 1.00 93.19 87 ARG A C 1
ATOM 676 O O . ARG A 1 87 ? 3.715 -13.170 -13.474 1.00 93.19 87 ARG A O 1
ATOM 683 N N . LYS A 1 88 ? 4.814 -14.059 -11.719 1.00 93.38 88 LYS A N 1
ATOM 684 C CA . LYS A 1 88 ? 3.744 -13.829 -10.733 1.00 93.38 88 LYS A CA 1
ATOM 685 C C . LYS A 1 88 ? 3.645 -12.350 -10.368 1.00 93.38 88 LYS A C 1
ATOM 687 O O . LYS A 1 88 ? 2.548 -11.836 -10.207 1.00 93.38 88 LYS A O 1
ATOM 692 N N . VAL A 1 89 ? 4.788 -11.666 -10.314 1.00 94.00 89 VAL A N 1
ATOM 693 C CA . VAL A 1 89 ? 4.873 -10.204 -10.248 1.00 94.00 89 VAL A CA 1
ATOM 694 C C . VAL A 1 89 ? 5.378 -9.707 -11.595 1.00 94.00 89 VAL A C 1
ATOM 696 O O . VAL A 1 89 ? 6.377 -10.211 -12.112 1.00 94.00 89 VAL A O 1
ATOM 699 N N . LYS A 1 90 ? 4.675 -8.738 -12.182 1.00 92.81 90 LYS A N 1
ATOM 700 C CA . LYS A 1 90 ? 4.978 -8.208 -13.515 1.00 92.81 90 LYS A CA 1
ATOM 701 C C . LYS A 1 90 ? 5.298 -6.717 -13.431 1.00 92.81 90 LYS A C 1
ATOM 703 O O . LYS A 1 90 ? 4.622 -6.007 -12.689 1.00 92.81 90 LYS A O 1
ATOM 708 N N . PRO A 1 91 ? 6.286 -6.224 -14.195 1.00 92.19 91 PRO A N 1
ATOM 709 C CA . PRO A 1 91 ? 6.486 -4.790 -14.332 1.00 92.19 91 PRO A CA 1
ATOM 710 C C . PRO A 1 91 ? 5.291 -4.171 -15.069 1.00 92.19 91 PRO A C 1
ATOM 712 O O . PRO A 1 91 ? 4.858 -4.686 -16.101 1.00 92.19 91 PRO A O 1
ATOM 715 N N . VAL A 1 92 ? 4.778 -3.057 -14.550 1.00 91.38 92 VAL A N 1
ATOM 716 C CA . VAL A 1 92 ? 3.773 -2.226 -15.224 1.00 91.38 92 VAL A CA 1
ATOM 717 C C . VAL A 1 92 ? 4.504 -1.031 -15.815 1.00 91.38 92 VAL A C 1
ATOM 719 O O . VAL A 1 92 ? 5.094 -0.235 -15.089 1.00 91.38 92 VAL A O 1
ATOM 722 N N . ILE A 1 93 ? 4.522 -0.951 -17.141 1.00 90.75 93 ILE A N 1
ATOM 723 C CA . ILE A 1 93 ? 5.302 0.031 -17.893 1.00 90.75 93 ILE A CA 1
ATOM 724 C C . ILE A 1 93 ? 4.322 0.989 -18.574 1.00 90.75 93 ILE A C 1
ATOM 726 O O . ILE A 1 93 ? 3.440 0.542 -19.306 1.00 90.75 93 ILE A O 1
ATOM 730 N N . ASP A 1 94 ? 4.462 2.295 -18.324 1.00 88.56 94 ASP A N 1
ATOM 731 C CA . ASP A 1 94 ? 3.603 3.307 -18.951 1.00 88.56 94 ASP A CA 1
ATOM 732 C C . ASP A 1 94 ? 3.744 3.245 -20.488 1.00 88.56 94 ASP A C 1
ATOM 734 O O . ASP A 1 94 ? 4.877 3.224 -20.985 1.00 88.56 94 ASP A O 1
ATOM 738 N N . PRO A 1 95 ? 2.643 3.250 -21.266 1.00 88.94 95 PRO A N 1
ATOM 739 C CA . PRO A 1 95 ? 2.697 3.145 -22.727 1.00 88.94 95 PRO A CA 1
ATOM 740 C C . PRO A 1 95 ? 3.486 4.255 -23.439 1.00 88.94 95 PRO A C 1
ATOM 742 O O . PRO A 1 95 ? 3.852 4.093 -24.600 1.00 88.94 95 PRO A O 1
ATOM 745 N N . LYS A 1 96 ? 3.733 5.398 -22.785 1.00 87.06 96 LYS A N 1
ATOM 746 C CA . LYS A 1 96 ? 4.536 6.509 -23.324 1.00 87.06 96 LYS A CA 1
ATOM 747 C C . LYS A 1 96 ? 6.039 6.306 -23.126 1.00 87.06 96 LYS A C 1
ATOM 749 O O . LYS A 1 96 ? 6.825 7.118 -23.615 1.00 87.06 96 LYS A O 1
ATOM 754 N N . SER A 1 97 ? 6.441 5.260 -22.410 1.00 86.88 97 SER A N 1
ATOM 755 C CA . SER A 1 97 ? 7.836 4.854 -22.254 1.00 86.88 97 SER A CA 1
ATOM 756 C C . SER A 1 97 ? 8.258 3.853 -23.355 1.00 86.88 97 SER A C 1
ATOM 758 O O . SER A 1 97 ? 7.395 3.220 -23.963 1.00 86.88 97 SER A O 1
ATOM 760 N N . PRO A 1 98 ? 9.567 3.684 -23.641 1.00 90.25 98 PRO A N 1
ATOM 761 C CA . PRO A 1 98 ? 10.708 4.373 -23.039 1.00 90.25 98 PRO A CA 1
ATOM 762 C C . PRO A 1 98 ? 10.873 5.809 -23.554 1.00 90.25 98 PRO A C 1
ATOM 764 O O . PRO A 1 98 ? 10.529 6.136 -24.688 1.00 90.25 98 PRO A O 1
ATOM 767 N N . PHE A 1 99 ? 11.457 6.673 -22.724 1.00 85.44 99 PHE A N 1
ATOM 768 C CA . PHE A 1 99 ? 11.786 8.042 -23.121 1.00 85.44 99 PHE A CA 1
ATOM 769 C C . PHE A 1 99 ? 13.224 8.117 -23.642 1.00 85.44 99 PHE A C 1
ATOM 771 O O . PHE A 1 99 ? 14.130 7.594 -22.990 1.00 85.44 99 PHE A O 1
ATOM 778 N N . PRO A 1 100 ? 13.472 8.779 -24.786 1.00 85.69 100 PRO A N 1
ATOM 779 C CA . PRO A 1 100 ? 14.825 8.940 -25.295 1.00 85.69 100 PRO A CA 1
ATOM 780 C C . PRO A 1 100 ? 15.638 9.849 -24.369 1.00 85.69 100 PRO A C 1
ATOM 782 O O . PRO A 1 100 ? 15.155 10.894 -23.927 1.00 85.69 100 PRO A O 1
ATOM 785 N N . PHE A 1 101 ? 16.904 9.489 -24.146 1.00 85.06 101 PHE A N 1
ATOM 786 C CA . PHE A 1 101 ? 17.824 10.252 -23.294 1.00 85.06 101 PHE A CA 1
ATOM 787 C C . PHE A 1 101 ? 17.988 11.714 -23.744 1.00 85.06 101 PHE A C 1
ATOM 789 O O . PHE A 1 101 ? 18.144 12.607 -22.920 1.00 85.06 101 PHE A O 1
ATOM 796 N N . SER A 1 102 ? 17.854 11.985 -25.046 1.00 86.00 102 SER A N 1
ATOM 797 C CA . SER A 1 102 ? 17.912 13.336 -25.620 1.00 86.00 102 SER A CA 1
ATOM 798 C C . SER A 1 102 ? 16.742 14.251 -25.227 1.00 86.00 102 SER A C 1
ATOM 800 O O . SER A 1 102 ? 16.754 15.431 -25.576 1.00 86.00 102 SER A O 1
ATOM 802 N N . ARG A 1 103 ? 15.712 13.748 -24.525 1.00 72.06 103 ARG A N 1
ATOM 803 C CA . ARG A 1 103 ? 14.534 14.530 -24.100 1.00 72.06 103 ARG A CA 1
ATOM 804 C C . ARG A 1 103 ? 14.157 14.275 -22.628 1.00 72.06 103 ARG A C 1
ATOM 806 O O . ARG A 1 103 ? 13.045 13.811 -22.359 1.00 72.06 103 ARG A O 1
ATOM 813 N N . PRO A 1 104 ? 15.023 14.638 -21.662 1.00 66.38 104 PRO A N 1
ATOM 814 C CA . PRO A 1 104 ? 14.833 14.325 -20.241 1.00 66.38 104 PRO A CA 1
ATOM 815 C C . PRO A 1 104 ? 13.680 15.096 -19.575 1.00 66.38 104 PRO A C 1
ATOM 817 O O . PRO A 1 104 ? 13.214 14.703 -18.514 1.00 66.38 104 PRO A O 1
ATOM 820 N N . SER A 1 105 ? 13.170 16.168 -20.193 1.00 63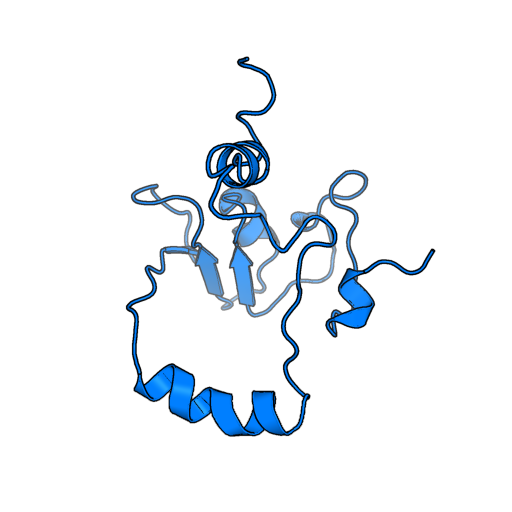.12 105 SER A N 1
ATOM 821 C CA . SER A 1 105 ? 12.081 16.985 -19.632 1.00 63.12 105 SER A CA 1
ATOM 822 C C . SER A 1 105 ? 10.681 16.371 -19.777 1.00 63.12 105 SER A C 1
ATOM 824 O O . SER A 1 105 ? 9.738 16.843 -19.141 1.00 63.12 105 SER A O 1
ATOM 826 N N . ARG A 1 106 ? 10.508 15.337 -20.615 1.00 61.84 106 ARG A N 1
ATOM 827 C CA . ARG A 1 106 ? 9.203 14.6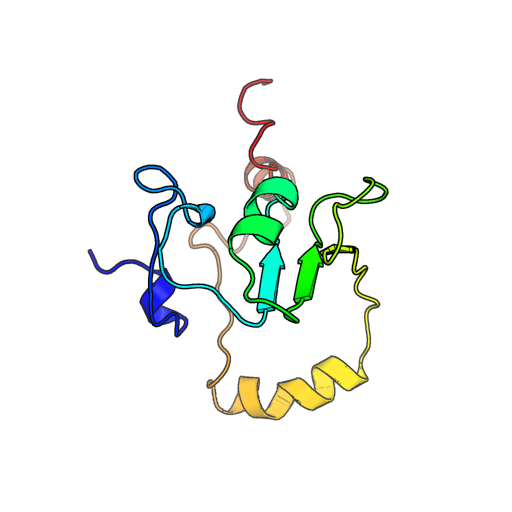87 -20.841 1.00 61.84 106 ARG A CA 1
ATOM 828 C C . ARG A 1 106 ? 8.735 13.823 -19.657 1.00 61.84 106 ARG A C 1
ATOM 830 O O . ARG A 1 106 ? 7.592 14.023 -19.249 1.00 61.84 106 ARG A O 1
ATOM 837 N N . PRO A 1 107 ? 9.572 12.941 -19.068 1.00 61.88 107 PRO A N 1
ATOM 838 C CA . PRO A 1 107 ? 9.212 12.185 -17.867 1.00 61.88 107 PRO A CA 1
ATOM 839 C C . PRO A 1 107 ? 8.733 13.073 -16.712 1.00 61.88 107 PRO A C 1
ATOM 841 O O . PRO A 1 107 ? 7.681 12.813 -16.137 1.00 61.88 107 PRO A O 1
ATOM 844 N N . SER A 1 108 ? 9.437 14.173 -16.429 1.00 62.47 108 SER A N 1
ATOM 845 C CA . SER A 1 108 ? 9.110 15.076 -15.315 1.00 62.47 108 SER A CA 1
ATOM 846 C C . SER A 1 108 ? 7.761 15.783 -15.471 1.00 62.47 108 SER A C 1
ATOM 848 O O . SER A 1 108 ? 7.125 16.112 -14.478 1.00 62.47 108 SER A O 1
ATOM 850 N N . ARG A 1 109 ? 7.289 16.017 -16.706 1.00 66.69 109 ARG A N 1
ATOM 851 C CA . ARG A 1 109 ? 5.937 16.564 -16.934 1.00 66.69 109 ARG A CA 1
ATOM 852 C C . ARG A 1 109 ? 4.840 15.521 -16.754 1.00 66.69 109 ARG A C 1
ATOM 854 O O . ARG A 1 109 ? 3.719 15.897 -16.439 1.00 66.69 109 ARG A O 1
ATOM 861 N N . MET A 1 110 ? 5.145 14.246 -16.992 1.00 65.62 110 MET A N 1
ATOM 862 C CA . MET A 1 110 ? 4.191 13.151 -16.802 1.00 65.62 110 MET A CA 1
ATOM 863 C C . MET A 1 110 ? 4.080 12.733 -15.334 1.00 65.62 110 MET A C 1
ATOM 865 O O . MET A 1 110 ? 2.986 12.420 -14.886 1.00 65.62 110 MET A O 1
ATOM 869 N N . PHE A 1 111 ? 5.178 12.794 -14.578 1.00 68.81 111 PHE A N 1
ATOM 870 C CA . PHE A 1 111 ? 5.208 12.554 -13.134 1.00 68.81 111 PHE A CA 1
ATOM 871 C C . PHE A 1 111 ? 5.029 13.861 -12.352 1.00 68.81 111 PHE A C 1
ATOM 873 O O . PHE A 1 111 ? 5.924 14.297 -11.630 1.00 68.81 111 PHE A O 1
ATOM 880 N N . LYS A 1 112 ? 3.870 14.508 -12.511 1.00 68.19 112 LYS A N 1
ATOM 881 C CA . LYS A 1 112 ? 3.433 15.555 -11.578 1.00 68.19 112 LYS A CA 1
ATOM 882 C C . LYS A 1 112 ? 2.483 14.936 -10.547 1.00 68.19 112 LYS A C 1
ATOM 884 O O . LYS A 1 112 ? 1.588 14.195 -10.956 1.00 68.19 112 LYS A O 1
ATOM 889 N N . PRO A 1 113 ? 2.640 15.228 -9.245 1.00 56.12 113 PRO A N 1
ATOM 890 C CA . PRO A 1 113 ? 1.689 14.776 -8.236 1.00 56.12 113 PRO A CA 1
ATOM 891 C C . PRO A 1 113 ? 0.289 15.327 -8.543 1.00 56.12 113 PRO A C 1
ATOM 893 O O . PRO A 1 113 ? 0.142 16.456 -9.032 1.00 56.12 113 PRO A O 1
ATOM 896 N N . ALA A 1 114 ? -0.739 14.520 -8.272 1.00 45.88 114 ALA A N 1
ATOM 897 C CA . ALA A 1 114 ? -2.131 14.940 -8.390 1.00 45.88 114 ALA A CA 1
ATOM 898 C C . ALA A 1 114 ? -2.357 16.147 -7.459 1.00 45.88 114 ALA A C 1
ATOM 900 O O . ALA A 1 114 ? -2.273 16.018 -6.244 1.00 45.88 114 ALA A O 1
ATOM 901 N N . GLY A 1 115 ? -2.542 17.336 -8.043 1.00 48.53 115 GLY A N 1
ATOM 902 C CA . GLY A 1 115 ? -2.615 18.618 -7.322 1.00 48.53 115 GLY A CA 1
ATOM 903 C C . GLY A 1 115 ? -1.728 19.737 -7.889 1.00 48.53 115 GLY A C 1
ATOM 904 O O . GLY A 1 115 ? -1.954 20.903 -7.587 1.00 48.53 115 GLY A O 1
ATOM 905 N N . GLN A 1 116 ? -0.760 19.430 -8.765 1.00 45.28 116 GLN A N 1
ATOM 906 C CA . GLN A 1 116 ? 0.080 20.439 -9.452 1.00 45.28 116 GLN A CA 1
ATOM 907 C C . GLN A 1 116 ? -0.225 20.596 -10.956 1.00 45.28 116 GLN A C 1
ATOM 909 O O . GLN A 1 116 ? 0.592 21.117 -11.723 1.00 45.28 116 GLN A O 1
ATOM 914 N N . LEU A 1 117 ? -1.398 20.135 -11.399 1.00 46.31 117 LEU A N 1
ATOM 915 C CA . LEU A 1 117 ? -1.791 20.143 -12.812 1.00 46.31 117 LEU A CA 1
ATOM 916 C C . LEU A 1 117 ? -2.137 21.541 -13.360 1.00 46.31 117 LEU A C 1
ATOM 918 O O . LEU A 1 117 ? -2.040 21.725 -14.567 1.00 46.31 117 LEU A O 1
ATOM 922 N N . GLU A 1 118 ? -2.438 22.535 -12.516 1.00 36.06 118 GLU A N 1
ATOM 923 C CA . GLU A 1 118 ? -2.966 23.839 -12.975 1.00 36.06 118 GLU A CA 1
ATOM 924 C C . GLU A 1 118 ? -1.979 25.021 -12.977 1.00 36.06 118 GLU A C 1
ATOM 926 O O . GLU A 1 118 ? -2.377 26.159 -13.206 1.00 36.06 118 GLU A O 1
ATOM 931 N N . LYS A 1 119 ? -0.678 24.802 -12.756 1.00 34.47 119 LYS A N 1
ATOM 932 C CA . LYS A 1 119 ? 0.318 25.885 -12.874 1.00 34.47 119 LYS A CA 1
ATOM 933 C C . LYS A 1 119 ? 1.379 25.546 -13.912 1.00 34.47 119 LYS A C 1
ATOM 935 O O . LYS A 1 119 ? 2.465 25.071 -13.575 1.00 34.47 119 LYS A O 1
ATOM 940 N N . SER A 1 120 ? 1.049 25.763 -15.181 1.00 35.12 120 SER A N 1
ATOM 941 C CA . SER A 1 120 ? 2.019 26.026 -16.254 1.00 35.12 120 SER A CA 1
ATOM 942 C C . SER A 1 120 ? 1.337 26.629 -17.463 1.00 35.12 120 SER A C 1
ATOM 944 O O . SER A 1 120 ? 0.368 25.981 -17.915 1.00 35.12 120 SER A O 1
#

Foldseek 3Di:
DDDVVVVQPDPDDDDCVVDQLLPDPAADLEAEAPQPPQVSNVSRHDVNHEYEHDHDPPDDHDPPYDYDDDDDDPVVVVVCVVCDVVVVDDDDDDPVDDDDPVCPVVVVVVPDRPPPPPDD

pLDDT: mean 86.01, std 16.83, range [34.47, 98.06]

Secondary structure (DSSP, 8-state):
---TTGGGT-SS---TTTS-GGGSS--EEEEEESSS-HHHHHHHEEEEEEEEE-SSTT----TTEEE-PPPP-HHHHHHHHHHHHTTSS-----TTPPPPTT-THHHHHH---TT-TT--

Sequence (120 aa):
MLCPTFILGADLGIDYTKVNFEDLPEKFDVVYDAVGQSERAVKAVAPGGSVVEIAEYQKELPPPAFFFQATSDRLTLKKLKPFLESRKVKPVIDPKSPFPFSRPSRPSRMFKPAGQLEKS

Radius of gyration: 17.56 Å; chains: 1; bounding box: 39×43×41 Å

InterPro domains:
  IPR036291 NAD(P)-binding domain superfamily [SSF51735] (8-93)
  IPR044626 NADPH-dependent oxidoreductase AOR-like [PTHR44573] (8-103)